Protein AF-A0A3R6DJ58-F1 (afdb_monomer_lite)

Foldseek 3Di:
DDPVVVCVVDPDDDPDPPPDDPDLVPDPPRDDPLRVLQVVQCVVPVDSVSVVVVVVVVVVVVVVVVVVVVVVVD

Structure (mmCIF, N/CA/C/O backbone):
data_AF-A0A3R6DJ58-F1
#
_entry.id   AF-A0A3R6DJ58-F1
#
loop_
_atom_site.group_PDB
_atom_site.id
_atom_site.type_symbol
_atom_site.label_atom_id
_atom_site.label_alt_id
_atom_site.label_comp_id
_atom_site.label_asym_id
_atom_site.label_entity_id
_atom_site.label_seq_id
_atom_site.pdbx_PDB_ins_code
_atom_site.Cartn_x
_atom_site.Cartn_y
_atom_site.Cartn_z
_atom_site.occupancy
_atom_site.B_iso_or_equiv
_atom_site.auth_seq_id
_atom_site.auth_comp_id
_atom_site.auth_asym_id
_atom_site.auth_atom_id
_atom_site.pdbx_PDB_model_num
ATOM 1 N N . MET A 1 1 ? -19.362 -11.800 16.371 1.00 51.06 1 MET A N 1
ATOM 2 C CA . MET A 1 1 ? -19.227 -11.140 17.688 1.00 51.06 1 MET A CA 1
ATOM 3 C C . MET A 1 1 ? -18.955 -9.668 17.427 1.00 51.06 1 MET A C 1
ATOM 5 O O . MET A 1 1 ? -17.986 -9.390 16.731 1.00 51.06 1 MET A O 1
ATOM 9 N N . GLN A 1 2 ? -19.812 -8.751 17.881 1.00 77.56 2 GLN A N 1
ATOM 10 C CA . GLN A 1 2 ? -19.553 -7.313 17.745 1.00 77.56 2 GLN A CA 1
ATOM 11 C C . GLN A 1 2 ? -18.537 -6.883 18.814 1.00 77.56 2 GLN A C 1
ATOM 13 O O . GLN A 1 2 ? -18.559 -7.399 19.934 1.00 77.56 2 GLN A O 1
ATOM 18 N N . LEU A 1 3 ? -17.653 -5.934 18.494 1.00 72.75 3 LEU A N 1
ATOM 19 C CA . LEU A 1 3 ? -16.661 -5.409 19.446 1.00 72.75 3 LEU A CA 1
ATOM 20 C C . LEU A 1 3 ? -17.336 -4.832 20.708 1.00 72.75 3 LEU A C 1
ATOM 22 O O . LEU A 1 3 ? -16.829 -4.979 21.818 1.00 72.75 3 LEU A O 1
ATOM 26 N N . SER A 1 4 ? -18.532 -4.262 20.544 1.00 75.38 4 SER A N 1
ATOM 27 C CA . SER A 1 4 ? -19.386 -3.761 21.625 1.00 75.38 4 SER A CA 1
ATOM 28 C C . SER A 1 4 ? -19.755 -4.830 22.656 1.00 75.38 4 SER A C 1
ATOM 30 O O . SER A 1 4 ? -19.744 -4.559 23.857 1.00 75.38 4 SER A O 1
ATOM 32 N N . ASP A 1 5 ? -20.049 -6.051 22.208 1.00 80.69 5 ASP A N 1
ATOM 33 C CA . ASP A 1 5 ? -20.479 -7.151 23.080 1.00 80.69 5 ASP A CA 1
ATOM 34 C C . ASP A 1 5 ? -19.313 -7.709 23.899 1.00 80.69 5 ASP A C 1
ATOM 36 O O . ASP A 1 5 ? -19.505 -8.244 24.990 1.00 80.69 5 ASP A O 1
ATOM 40 N N . PHE A 1 6 ? -18.092 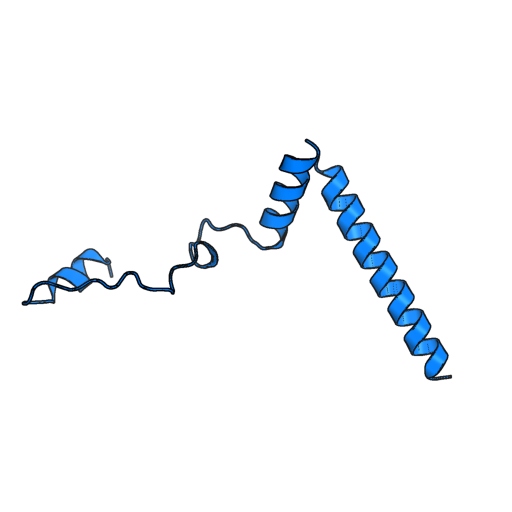-7.576 23.380 1.00 79.12 6 PHE A N 1
ATOM 41 C CA . PHE A 1 6 ? -16.863 -7.942 24.072 1.00 79.12 6 PHE A CA 1
ATOM 42 C C . PHE A 1 6 ? -16.505 -6.916 25.155 1.00 79.12 6 PHE A C 1
ATOM 44 O O . PHE A 1 6 ? -16.266 -7.296 26.300 1.00 79.12 6 PHE A O 1
ATOM 51 N N . ILE A 1 7 ? -16.555 -5.620 24.824 1.00 73.81 7 ILE A N 1
ATOM 52 C CA . ILE A 1 7 ? -16.264 -4.527 25.768 1.00 73.81 7 ILE A CA 1
ATOM 53 C C . ILE A 1 7 ? -17.255 -4.531 26.946 1.00 73.81 7 ILE A C 1
ATOM 55 O O . ILE A 1 7 ? -16.875 -4.287 28.088 1.00 73.81 7 ILE A O 1
ATOM 59 N N . ARG A 1 8 ? -18.521 -4.887 26.702 1.00 79.75 8 ARG A N 1
ATOM 60 C CA . ARG A 1 8 ? -19.567 -4.973 27.737 1.00 79.75 8 ARG A CA 1
ATOM 61 C C . ARG A 1 8 ? -19.331 -6.031 28.821 1.00 79.75 8 ARG A C 1
ATOM 63 O O . ARG A 1 8 ? -19.997 -5.983 29.850 1.00 79.75 8 ARG A O 1
ATOM 70 N N . LYS A 1 9 ? -18.420 -6.987 28.615 1.00 82.44 9 LYS A N 1
ATOM 71 C CA . LYS A 1 9 ? -18.117 -8.035 29.607 1.00 82.44 9 LYS A CA 1
ATOM 72 C C . LYS A 1 9 ? -17.178 -7.556 30.717 1.00 82.44 9 LYS A C 1
ATOM 74 O O . LYS A 1 9 ? -17.079 -8.221 31.748 1.00 82.44 9 LYS A O 1
ATOM 79 N N . PHE A 1 10 ? -16.501 -6.423 30.535 1.00 78.88 10 PHE A N 1
ATOM 80 C CA . PHE A 1 10 ? -15.616 -5.863 31.552 1.00 78.88 10 PHE A CA 1
ATOM 81 C C . PHE A 1 10 ? -16.435 -5.130 32.623 1.00 78.88 10 PHE A C 1
ATOM 83 O O . PHE A 1 10 ? -17.183 -4.205 32.321 1.00 78.88 10 PHE A O 1
ATOM 90 N N . ARG A 1 11 ? -16.300 -5.551 33.889 1.00 72.31 11 ARG A N 1
ATOM 91 C CA . ARG A 1 11 ? -16.954 -4.906 35.047 1.00 72.31 11 ARG A CA 1
ATOM 92 C C . ARG A 1 11 ? -16.201 -3.680 35.582 1.00 72.31 11 ARG A C 1
ATOM 94 O O . ARG A 1 11 ? -16.791 -2.893 36.312 1.00 72.31 11 ARG A O 1
ATOM 101 N N . ASN A 1 12 ? -14.935 -3.508 35.202 1.00 69.44 12 ASN A N 1
ATOM 102 C CA . ASN A 1 12 ? -14.090 -2.371 35.583 1.00 69.44 12 ASN A CA 1
ATOM 103 C C . ASN A 1 12 ? -13.824 -1.490 34.355 1.00 69.44 12 ASN A C 1
ATOM 105 O O . ASN A 1 12 ? -13.895 -1.996 33.235 1.00 69.44 12 ASN A O 1
ATOM 109 N N . HIS A 1 13 ? -13.504 -0.201 34.561 1.00 64.06 13 HIS A N 1
ATOM 110 C CA . HIS A 1 13 ? -13.240 0.748 33.471 1.00 64.06 13 HIS A CA 1
ATOM 111 C C . HIS A 1 13 ? -12.179 0.176 32.512 1.00 64.06 13 HIS A C 1
ATOM 113 O O . HIS A 1 13 ? -11.029 -0.004 32.923 1.00 64.06 13 HIS A O 1
ATOM 119 N N . PRO A 1 14 ? -12.549 -0.178 31.269 1.00 61.59 14 PRO A N 1
ATOM 120 C CA . PRO A 1 14 ? -11.632 -0.855 30.372 1.00 61.59 14 PRO A CA 1
ATOM 121 C C . PRO A 1 14 ? -10.590 0.148 29.874 1.00 61.59 14 PRO A C 1
ATOM 123 O O . PRO A 1 14 ? -10.896 1.046 29.094 1.00 61.59 14 PRO A O 1
ATOM 126 N N . LEU A 1 15 ? -9.342 -0.013 30.316 1.00 60.00 15 LEU A N 1
ATOM 127 C CA . LEU A 1 15 ? -8.198 0.690 29.741 1.00 60.00 15 LEU A CA 1
ATOM 128 C C . LEU A 1 15 ? -7.892 0.075 28.370 1.00 60.00 15 LEU A C 1
ATOM 130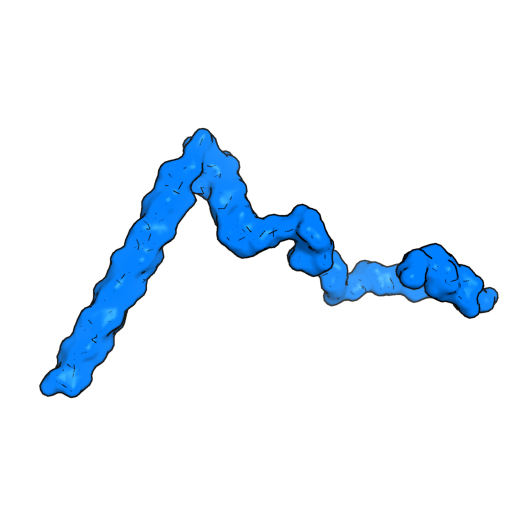 O O . LEU A 1 15 ? -7.233 -0.960 28.262 1.00 60.00 15 LEU A O 1
ATOM 134 N N . LEU A 1 16 ? -8.419 0.699 27.316 1.00 62.38 16 LEU A N 1
ATOM 135 C CA . LEU A 1 16 ? -8.138 0.332 25.932 1.00 62.38 16 LEU A CA 1
ATOM 136 C C . LEU A 1 16 ? -6.822 0.983 25.497 1.00 62.38 16 LEU A C 1
ATOM 138 O O . LEU A 1 16 ? -6.790 2.129 25.051 1.00 62.38 16 LEU A O 1
ATOM 142 N N . PHE A 1 17 ? -5.727 0.236 25.600 1.00 58.19 17 PHE A N 1
ATOM 143 C CA . PHE A 1 17 ? -4.469 0.630 24.979 1.00 58.19 17 PHE A CA 1
ATOM 144 C C . PHE A 1 17 ? -4.558 0.378 23.472 1.00 58.19 17 PHE A C 1
ATOM 146 O O . PHE A 1 17 ? -4.300 -0.726 22.995 1.00 58.19 17 PHE A O 1
ATOM 153 N N . VAL A 1 18 ? -4.903 1.410 22.698 1.00 61.16 18 VAL A N 1
ATOM 154 C CA . VAL A 1 18 ? -4.669 1.419 21.244 1.00 61.16 18 VAL A CA 1
ATOM 155 C C . VAL A 1 18 ? -3.180 1.717 21.015 1.00 61.16 18 VAL A C 1
ATOM 157 O O . VAL A 1 18 ? -2.794 2.788 20.560 1.00 61.16 18 VAL A O 1
ATOM 160 N N . GLY A 1 19 ? -2.321 0.791 21.442 1.00 54.72 19 GLY A N 1
ATOM 161 C CA . GLY A 1 19 ? -0.867 0.884 21.336 1.00 54.72 19 GLY A CA 1
ATOM 162 C C . GLY A 1 19 ? -0.339 0.003 20.205 1.00 54.72 19 GLY A C 1
ATOM 163 O O . GLY A 1 19 ? -0.559 -1.203 20.205 1.00 54.72 19 GLY A O 1
ATOM 164 N N . THR A 1 20 ? 0.339 0.625 19.235 1.00 54.81 20 THR A N 1
ATOM 165 C CA . THR A 1 20 ? 1.349 0.020 18.337 1.00 54.81 20 THR A CA 1
ATOM 166 C C . THR A 1 20 ? 0.990 -1.311 17.650 1.00 54.81 20 THR A C 1
ATOM 168 O O . THR A 1 20 ? 1.796 -2.237 17.645 1.00 54.81 20 THR A O 1
ATOM 171 N N . GLY A 1 21 ? -0.197 -1.437 17.045 1.00 54.00 21 GLY A N 1
ATOM 172 C CA . GLY A 1 21 ? -0.566 -2.697 16.372 1.00 54.00 21 GLY A CA 1
ATOM 173 C C . GLY A 1 21 ? -1.651 -2.613 15.304 1.00 54.00 21 GLY A C 1
ATOM 174 O O . GLY A 1 21 ? -1.624 -3.384 14.346 1.00 54.00 21 GLY A O 1
ATOM 175 N N . MET A 1 22 ? -2.569 -1.648 15.389 1.00 54.50 22 MET A N 1
ATOM 176 C CA . MET A 1 22 ? -3.527 -1.412 14.307 1.00 54.50 22 MET A CA 1
ATOM 177 C C . MET A 1 22 ? -2.891 -0.524 13.239 1.00 54.50 22 MET A C 1
ATOM 179 O O . MET A 1 22 ? -3.096 0.685 13.193 1.00 54.50 22 MET A O 1
ATOM 183 N N . SER A 1 23 ? -2.079 -1.136 12.378 1.00 62.31 23 SER A N 1
ATOM 184 C CA . SER A 1 23 ? -1.740 -0.518 11.101 1.00 62.31 23 SER A CA 1
ATOM 185 C C . SER A 1 23 ? -2.974 -0.561 10.207 1.00 62.31 23 SER A C 1
ATOM 187 O O . SER A 1 23 ? -3.622 -1.605 10.106 1.00 62.31 23 SER A O 1
ATOM 189 N N . LEU A 1 24 ? -3.252 0.543 9.504 1.00 61.09 24 LEU A N 1
ATOM 190 C CA . LEU A 1 24 ? -4.223 0.582 8.404 1.00 61.09 24 LEU A CA 1
ATOM 191 C C . LEU A 1 24 ? -4.060 -0.621 7.465 1.00 61.09 24 LEU A C 1
ATOM 193 O O . LEU A 1 24 ? -5.059 -1.104 6.969 1.00 61.09 24 LEU A O 1
ATOM 197 N N . ARG A 1 25 ? -2.845 -1.170 7.324 1.00 61.78 25 ARG A N 1
ATOM 198 C CA . ARG A 1 25 ? -2.514 -2.416 6.610 1.00 61.78 25 ARG A CA 1
ATOM 199 C C . ARG A 1 25 ? -3.440 -3.612 6.881 1.00 61.78 25 ARG A C 1
ATOM 201 O O . ARG A 1 25 ? -3.573 -4.460 6.010 1.00 61.78 25 ARG A O 1
ATOM 208 N N . TYR A 1 26 ? -4.018 -3.732 8.076 1.00 61.06 26 TYR A N 1
ATOM 209 C CA . TYR A 1 26 ? -4.870 -4.876 8.437 1.00 61.06 26 TYR A CA 1
ATOM 210 C C . TYR A 1 26 ? -6.369 -4.579 8.322 1.00 61.06 26 TYR A C 1
ATOM 212 O O . TYR A 1 26 ? -7.192 -5.459 8.571 1.00 61.06 26 TYR A O 1
ATOM 220 N N . LEU A 1 27 ? -6.746 -3.351 7.947 1.00 69.38 27 LEU A N 1
ATOM 221 C CA . LEU A 1 27 ? -8.129 -3.041 7.603 1.00 69.38 27 LEU A CA 1
ATOM 222 C C . LEU A 1 27 ? -8.446 -3.624 6.222 1.00 69.38 27 LEU A C 1
ATOM 224 O O . LEU A 1 27 ? -7.664 -3.474 5.285 1.00 69.38 27 LEU A O 1
ATOM 228 N N . GLY A 1 28 ? -9.628 -4.227 6.074 1.00 66.69 28 GLY A N 1
ATOM 229 C CA . GLY A 1 28 ? -10.085 -4.796 4.798 1.00 66.69 28 GLY A CA 1
ATOM 230 C C . GLY A 1 28 ? -10.185 -3.782 3.649 1.00 66.69 28 GLY A C 1
ATOM 231 O O . GLY A 1 28 ? -10.161 -4.175 2.493 1.00 66.69 28 GLY A O 1
ATOM 232 N N . ASN A 1 29 ? -10.230 -2.484 3.966 1.00 71.69 29 ASN A N 1
ATOM 233 C CA . ASN A 1 29 ? -10.239 -1.385 2.993 1.00 71.69 29 ASN A CA 1
ATOM 234 C C . ASN A 1 29 ? -8.844 -0.784 2.745 1.00 71.69 29 ASN A C 1
ATOM 236 O O . ASN A 1 29 ? -8.730 0.330 2.234 1.00 71.69 29 ASN A O 1
ATOM 240 N N . SER A 1 30 ? -7.781 -1.455 3.182 1.00 79.56 30 SER A N 1
ATOM 241 C CA . SER A 1 30 ? -6.417 -0.982 2.976 1.00 79.56 30 SER A CA 1
ATOM 242 C C . SER A 1 30 ? -5.910 -1.333 1.585 1.00 79.56 30 SER A C 1
ATOM 244 O O . SER A 1 30 ? -6.298 -2.343 1.003 1.00 79.56 30 SER A O 1
ATOM 246 N N . TYR A 1 31 ? -5.054 -0.472 1.037 1.00 81.25 31 TYR A N 1
ATOM 247 C CA . TYR A 1 31 ? -4.433 -0.739 -0.251 1.00 81.25 31 TYR A CA 1
ATOM 248 C C . TYR A 1 31 ? -3.562 -1.992 -0.162 1.00 81.25 31 TYR A C 1
ATOM 250 O O . TYR A 1 31 ? -2.763 -2.137 0.770 1.00 81.25 31 TYR A O 1
ATOM 258 N N . SER A 1 32 ? -3.659 -2.858 -1.174 1.00 87.50 32 SER A N 1
ATOM 259 C CA . SER A 1 32 ? -2.600 -3.829 -1.424 1.00 87.50 32 SER A CA 1
ATOM 260 C C . SER A 1 32 ? -1.289 -3.082 -1.703 1.00 87.50 32 SER A C 1
ATOM 262 O O . SER A 1 32 ? -1.289 -1.898 -2.046 1.00 87.50 32 SER A O 1
ATOM 264 N N . TRP A 1 33 ? -0.145 -3.752 -1.557 1.00 86.44 33 TRP A N 1
ATOM 265 C CA . TRP A 1 33 ? 1.139 -3.129 -1.893 1.00 86.44 33 TRP A CA 1
ATOM 266 C C . TRP A 1 33 ? 1.198 -2.644 -3.341 1.00 86.44 33 TRP A C 1
ATOM 268 O O . TRP A 1 33 ? 1.797 -1.606 -3.615 1.00 86.44 33 TRP A O 1
ATOM 278 N N . ASP A 1 34 ? 0.544 -3.379 -4.235 1.00 90.12 34 ASP A N 1
ATOM 279 C CA . ASP A 1 34 ? 0.470 -3.045 -5.647 1.00 90.12 34 ASP A CA 1
ATOM 280 C C . ASP A 1 34 ? -0.377 -1.789 -5.885 1.00 90.12 34 ASP A C 1
ATOM 282 O O . ASP A 1 34 ? 0.080 -0.820 -6.495 1.00 90.12 34 ASP A O 1
ATOM 286 N N . ASP A 1 35 ? -1.570 -1.747 -5.289 1.00 90.69 35 ASP A N 1
ATOM 287 C CA . ASP A 1 35 ? -2.473 -0.602 -5.407 1.00 90.69 35 ASP A CA 1
ATOM 288 C C . ASP A 1 35 ? -1.912 0.651 -4.728 1.00 90.69 35 ASP A 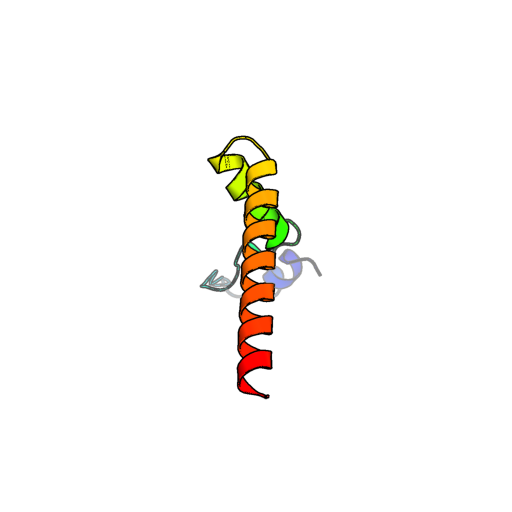C 1
ATOM 290 O O . ASP A 1 35 ? -2.098 1.764 -5.225 1.00 90.69 35 ASP A O 1
ATOM 294 N N . LEU A 1 36 ? -1.199 0.488 -3.608 1.00 91.56 36 LEU A N 1
ATOM 295 C CA . LEU A 1 36 ? -0.542 1.590 -2.909 1.00 91.56 36 LEU A CA 1
ATOM 296 C C . LEU A 1 36 ? 0.544 2.208 -3.789 1.00 91.56 36 LEU A C 1
ATOM 298 O O . LEU A 1 36 ? 0.591 3.429 -3.943 1.00 91.56 36 LEU A O 1
ATOM 302 N N . LEU A 1 37 ? 1.400 1.371 -4.377 1.00 92.44 37 LEU A N 1
ATOM 303 C CA . LEU A 1 37 ? 2.460 1.830 -5.267 1.00 92.44 37 LEU A CA 1
ATOM 304 C C . LEU A 1 37 ? 1.869 2.536 -6.491 1.00 92.44 37 LEU A C 1
ATOM 306 O O . LEU A 1 37 ? 2.300 3.638 -6.832 1.00 92.44 37 LEU A O 1
ATOM 310 N N . LYS A 1 38 ? 0.840 1.946 -7.106 1.00 94.06 38 LYS A N 1
ATOM 311 C CA . LYS A 1 38 ? 0.138 2.539 -8.247 1.00 94.06 38 LYS A CA 1
ATOM 312 C C . LYS A 1 38 ? -0.465 3.898 -7.901 1.00 94.06 38 LYS A C 1
ATOM 314 O O . LYS A 1 38 ? -0.308 4.846 -8.672 1.00 94.06 38 LYS A O 1
ATOM 319 N N . LYS A 1 39 ? -1.094 4.020 -6.729 1.00 93.69 39 LYS A N 1
ATOM 320 C CA . LYS A 1 39 ? -1.655 5.284 -6.244 1.00 93.69 39 LYS A CA 1
ATOM 321 C C . LYS A 1 39 ? -0.582 6.355 -6.055 1.00 93.69 39 LYS A C 1
ATOM 323 O O . LYS A 1 39 ? -0.756 7.461 -6.554 1.00 93.69 39 LYS A O 1
ATOM 328 N N . ILE A 1 40 ? 0.537 6.023 -5.413 1.00 93.81 40 ILE A N 1
ATOM 329 C CA . ILE A 1 40 ? 1.652 6.963 -5.218 1.00 93.81 40 ILE A CA 1
ATOM 330 C C . ILE A 1 40 ? 2.229 7.406 -6.571 1.00 93.81 40 ILE A C 1
ATOM 332 O O . ILE A 1 40 ? 2.459 8.593 -6.790 1.00 93.81 40 ILE A O 1
ATOM 336 N N . CYS A 1 41 ? 2.426 6.480 -7.512 1.00 94.69 41 CYS A N 1
ATOM 337 C CA . CYS A 1 41 ? 2.891 6.808 -8.861 1.00 94.69 41 CYS A CA 1
ATOM 338 C C . CYS A 1 41 ? 1.943 7.774 -9.586 1.00 94.69 41 CYS A C 1
ATOM 340 O O . CYS A 1 41 ? 2.408 8.734 -10.205 1.00 94.69 41 CYS A O 1
ATOM 342 N N . PHE A 1 42 ? 0.632 7.544 -9.476 1.00 95.12 42 PHE A N 1
ATOM 343 C CA . PHE A 1 42 ? -0.378 8.426 -10.048 1.00 95.12 42 PHE A CA 1
ATOM 344 C C . PHE A 1 42 ? -0.374 9.806 -9.379 1.00 95.12 42 PHE A C 1
ATOM 346 O O . PHE A 1 42 ? -0.396 10.812 -10.077 1.00 95.12 42 PHE A O 1
ATOM 353 N N . GLU A 1 43 ? -0.277 9.885 -8.050 1.00 95.56 43 GLU A N 1
ATOM 354 C CA . GLU A 1 43 ? -0.206 11.163 -7.324 1.00 95.56 43 GLU A CA 1
ATOM 355 C C . GLU A 1 43 ? 1.051 11.977 -7.682 1.00 95.56 43 GLU A C 1
ATOM 357 O O . GLU A 1 43 ? 0.997 13.203 -7.732 1.00 95.56 43 GLU A O 1
ATOM 362 N N . LEU A 1 44 ? 2.169 11.313 -7.994 1.00 93.94 44 LEU A N 1
ATOM 363 C CA . LEU A 1 44 ? 3.424 11.979 -8.358 1.00 93.94 44 LEU A CA 1
ATOM 364 C C . LEU A 1 44 ? 3.467 12.503 -9.800 1.00 93.94 44 LEU A C 1
ATOM 366 O O . LEU A 1 44 ? 4.174 13.476 -10.070 1.00 93.94 44 LEU A O 1
ATOM 370 N N . LYS A 1 45 ? 2.799 11.832 -10.747 1.00 92.44 45 LYS A N 1
ATOM 371 C CA . LYS A 1 45 ? 2.923 12.129 -12.190 1.00 92.44 45 LYS A CA 1
ATOM 372 C C . LYS A 1 45 ? 1.608 12.428 -12.901 1.00 92.44 45 LYS A C 1
ATOM 374 O O . LYS A 1 45 ? 1.634 12.834 -14.058 1.00 92.44 45 LYS A O 1
ATOM 379 N N . GLY A 1 46 ? 0.474 12.238 -12.237 1.00 91.69 46 GLY A N 1
ATOM 380 C CA . GLY A 1 46 ? -0.860 12.415 -12.809 1.00 91.69 46 GLY A CA 1
ATOM 381 C C . GLY A 1 46 ? -1.252 11.348 -13.835 1.00 91.69 46 GLY A C 1
ATOM 382 O O . GLY A 1 46 ? -2.276 11.499 -14.495 1.00 91.69 46 GLY A O 1
ATOM 383 N N . ASN A 1 47 ? -0.456 10.283 -14.006 1.00 90.69 47 ASN A N 1
ATOM 384 C CA . ASN A 1 47 ? -0.759 9.191 -14.927 1.00 90.69 47 ASN A CA 1
ATOM 385 C C . ASN A 1 47 ? -0.321 7.822 -14.376 1.00 90.69 47 ASN A C 1
ATOM 387 O O . ASN A 1 47 ? 0.522 7.723 -13.485 1.00 90.69 47 ASN A O 1
ATOM 391 N N . ASN A 1 48 ? -0.908 6.753 -14.923 1.00 90.75 48 ASN A N 1
ATOM 392 C CA . ASN A 1 48 ? -0.565 5.374 -14.558 1.00 90.75 48 ASN A CA 1
ATOM 393 C C . ASN A 1 48 ? 0.642 4.826 -15.340 1.00 90.75 48 ASN A C 1
ATOM 395 O O . ASN A 1 48 ? 1.188 3.787 -14.973 1.00 90.75 48 ASN A O 1
ATOM 399 N N . GLU A 1 49 ? 1.081 5.504 -16.403 1.00 91.25 49 GLU A N 1
ATOM 400 C CA . GLU A 1 49 ? 2.220 5.068 -17.224 1.00 91.25 49 GLU A CA 1
ATOM 401 C C . GLU A 1 49 ? 3.510 5.019 -16.409 1.00 91.25 49 GLU A C 1
ATOM 403 O O . GLU A 1 49 ? 4.317 4.104 -16.571 1.00 91.25 49 GLU A O 1
ATOM 408 N N . TYR A 1 50 ? 3.672 5.955 -15.472 1.00 90.56 50 TYR A N 1
ATOM 409 C CA . TYR A 1 50 ? 4.831 5.985 -14.590 1.00 90.56 50 TYR A CA 1
ATOM 410 C C . TYR A 1 50 ? 4.974 4.707 -13.747 1.00 90.56 50 TYR A C 1
ATOM 412 O O . TYR A 1 50 ? 6.082 4.199 -13.574 1.00 90.56 50 TYR A O 1
ATOM 420 N N . TYR A 1 51 ? 3.859 4.139 -13.280 1.00 94.44 51 TYR A N 1
ATOM 421 C CA . TYR A 1 51 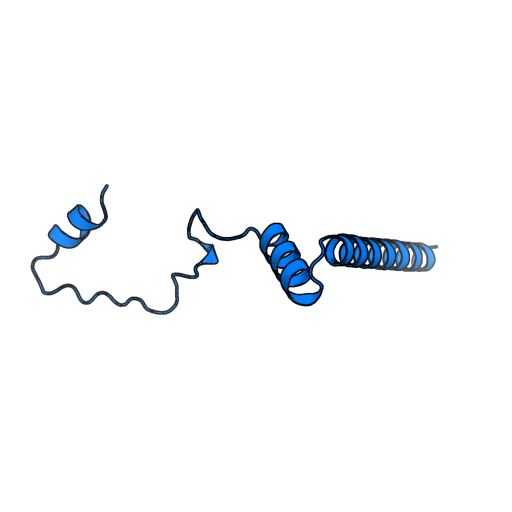? 3.855 2.859 -12.568 1.00 94.44 51 TYR A CA 1
ATOM 422 C C . TYR A 1 51 ? 4.272 1.698 -13.489 1.00 94.44 51 TYR A C 1
ATOM 424 O O . TYR A 1 51 ? 5.126 0.892 -13.119 1.00 94.44 51 TYR A O 1
ATOM 432 N N . HIS A 1 52 ? 3.754 1.647 -14.720 1.00 93.44 52 HIS A N 1
ATOM 433 C CA . HIS A 1 52 ? 4.134 0.612 -15.690 1.00 93.44 52 HIS A CA 1
ATOM 434 C C . HIS A 1 52 ? 5.616 0.691 -16.078 1.00 93.44 52 HIS A C 1
ATOM 436 O O . HIS A 1 52 ? 6.299 -0.333 -16.132 1.00 93.44 52 HIS A O 1
ATOM 442 N N . MET A 1 53 ? 6.140 1.902 -16.276 1.00 92.69 53 MET A N 1
ATOM 443 C CA . MET A 1 53 ? 7.561 2.129 -16.539 1.00 92.69 53 MET A CA 1
ATOM 444 C C . MET A 1 53 ? 8.433 1.689 -15.354 1.00 92.69 53 MET A C 1
ATOM 446 O O . MET A 1 53 ? 9.496 1.095 -15.552 1.00 92.69 53 MET A O 1
ATOM 450 N N . TYR A 1 54 ? 7.998 1.959 -14.121 1.00 90.44 54 TYR A N 1
ATOM 451 C CA . TYR A 1 54 ? 8.695 1.501 -12.921 1.00 90.44 54 TYR A CA 1
ATOM 452 C C . TYR A 1 54 ? 8.771 -0.030 -12.872 1.00 90.44 54 TYR A C 1
ATOM 454 O O . TYR A 1 54 ? 9.863 -0.581 -12.721 1.00 90.44 54 TYR A O 1
ATOM 462 N N . LEU A 1 55 ? 7.645 -0.720 -13.081 1.00 93.44 55 LEU A N 1
ATOM 463 C CA . LEU A 1 55 ? 7.623 -2.183 -13.121 1.00 93.44 55 LEU A CA 1
ATOM 464 C C . LEU A 1 55 ? 8.535 -2.739 -14.218 1.00 93.44 55 LEU A C 1
ATOM 466 O O . LEU A 1 55 ? 9.319 -3.648 -13.949 1.00 93.44 55 LEU A O 1
ATOM 470 N N . MET A 1 56 ? 8.489 -2.165 -15.423 1.00 92.50 56 MET A N 1
ATOM 471 C CA . MET A 1 56 ? 9.349 -2.572 -16.539 1.00 92.50 56 MET A CA 1
ATOM 472 C C . MET A 1 56 ? 10.835 -2.508 -16.156 1.00 92.50 56 MET A C 1
ATOM 474 O O . MET A 1 56 ? 11.575 -3.465 -16.378 1.00 92.50 56 MET A O 1
ATOM 478 N N . ASN A 1 57 ? 11.265 -1.420 -15.510 1.00 93.12 57 ASN A N 1
ATOM 479 C CA . ASN A 1 57 ? 12.645 -1.272 -15.043 1.00 93.12 57 ASN A CA 1
ATOM 480 C C . ASN A 1 57 ? 13.033 -2.326 -13.998 1.00 93.12 57 ASN A C 1
ATOM 482 O O . ASN A 1 57 ? 14.151 -2.842 -14.029 1.00 93.12 57 ASN A O 1
ATOM 486 N N . VAL A 1 58 ? 12.125 -2.662 -13.079 1.00 91.50 58 VAL A N 1
ATOM 487 C CA . VAL A 1 58 ? 12.362 -3.711 -12.077 1.00 91.50 58 VAL A CA 1
ATOM 488 C C . VAL A 1 58 ? 12.522 -5.078 -12.746 1.00 91.50 58 VAL A C 1
ATOM 490 O O . VAL A 1 58 ? 13.444 -5.818 -12.398 1.00 91.50 58 VAL A O 1
ATOM 493 N N . PHE A 1 59 ? 11.682 -5.403 -13.733 1.00 91.75 59 PHE A N 1
ATOM 494 C CA . PHE A 1 59 ? 11.792 -6.655 -14.485 1.00 91.75 59 PHE A CA 1
ATOM 495 C C . PHE A 1 59 ? 13.107 -6.757 -15.259 1.00 91.75 59 PHE A C 1
ATOM 497 O O . PHE A 1 59 ? 13.766 -7.793 -15.178 1.00 91.75 59 PHE A O 1
ATOM 504 N N . ILE A 1 60 ? 13.520 -5.687 -15.944 1.00 90.69 60 ILE A N 1
ATOM 505 C CA . ILE A 1 60 ? 14.785 -5.651 -16.695 1.00 90.69 60 ILE A CA 1
ATOM 506 C C . ILE A 1 60 ? 15.970 -5.895 -15.756 1.00 90.69 60 ILE A C 1
ATOM 508 O O . ILE A 1 60 ? 16.757 -6.808 -15.986 1.00 90.69 60 ILE A O 1
ATOM 512 N N . ARG A 1 61 ? 16.036 -5.174 -14.631 1.00 89.88 61 ARG A N 1
ATOM 513 C CA . ARG A 1 61 ? 17.113 -5.346 -13.640 1.00 89.88 61 ARG A CA 1
ATOM 514 C C . ARG A 1 61 ? 17.179 -6.762 -13.080 1.00 89.88 61 ARG A C 1
ATOM 516 O O . ARG A 1 61 ? 18.264 -7.287 -12.846 1.00 89.88 61 ARG A O 1
ATOM 523 N N . LYS A 1 62 ? 16.020 -7.384 -12.857 1.00 90.00 62 LYS A N 1
ATOM 524 C CA . LYS A 1 62 ? 15.954 -8.765 -12.380 1.00 90.00 62 LYS A CA 1
ATOM 525 C C . LYS A 1 62 ? 16.439 -9.753 -13.442 1.00 90.00 62 LYS A C 1
ATOM 527 O O . LYS A 1 62 ? 17.132 -10.705 -13.099 1.00 90.00 62 LYS A O 1
ATOM 532 N N . ALA A 1 63 ? 16.092 -9.526 -14.707 1.00 87.25 63 ALA A N 1
ATOM 533 C CA . ALA A 1 63 ? 16.546 -10.353 -15.818 1.00 87.25 63 ALA A CA 1
ATOM 534 C C . ALA A 1 63 ? 1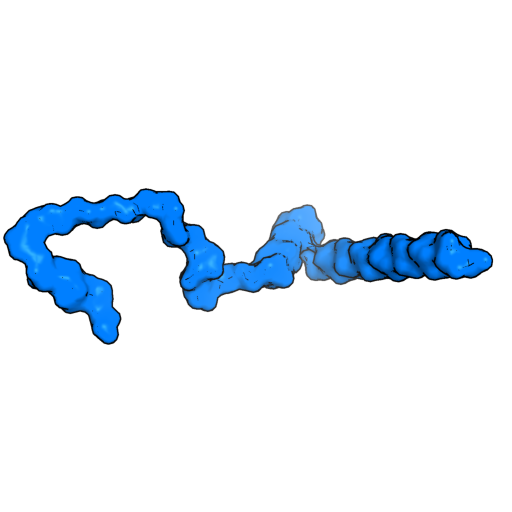8.065 -10.249 -16.025 1.00 87.25 63 ALA A C 1
ATOM 536 O O . ALA A 1 63 ? 18.718 -11.274 -16.206 1.00 87.25 63 ALA A O 1
ATOM 537 N N . ASP A 1 64 ? 18.630 -9.044 -15.940 1.00 86.75 64 ASP A N 1
ATOM 538 C CA . ASP A 1 64 ? 20.074 -8.833 -16.080 1.00 86.75 64 ASP A CA 1
ATOM 539 C C . ASP A 1 64 ? 20.849 -9.490 -14.931 1.00 86.75 64 ASP A C 1
ATOM 541 O O . ASP A 1 64 ? 21.751 -10.285 -15.182 1.00 86.75 64 ASP A O 1
ATOM 545 N N . SER A 1 65 ? 20.392 -9.318 -13.685 1.00 84.44 65 SER A N 1
ATOM 546 C CA . SER A 1 65 ? 20.990 -10.001 -12.528 1.00 84.44 65 SER A CA 1
ATOM 547 C C . SER A 1 65 ? 20.980 -11.530 -12.649 1.00 84.44 65 SER A C 1
ATOM 549 O O . SER A 1 65 ? 21.839 -12.190 -12.068 1.00 84.44 65 SER A O 1
ATOM 551 N N . MET A 1 66 ? 20.010 -12.110 -13.363 1.00 81.56 66 MET A N 1
ATOM 552 C CA . MET A 1 66 ? 19.920 -13.558 -13.557 1.00 81.56 66 MET A CA 1
ATOM 553 C C . MET A 1 66 ? 20.866 -14.061 -14.657 1.00 81.56 66 MET A C 1
ATOM 555 O O . MET A 1 66 ? 21.365 -15.180 -14.562 1.00 81.56 66 MET A O 1
ATOM 559 N N . LYS A 1 67 ? 21.157 -13.235 -15.671 1.00 77.94 67 LYS A N 1
ATOM 560 C CA . LYS A 1 67 ? 22.183 -13.532 -16.685 1.00 77.94 67 LYS A CA 1
ATOM 561 C C . LYS A 1 67 ? 23.583 -13.510 -16.079 1.00 77.94 67 LYS A C 1
ATOM 563 O O . LYS A 1 67 ? 24.366 -14.420 -16.342 1.00 77.94 67 LYS A O 1
ATOM 568 N N . ASP A 1 68 ? 23.862 -12.524 -15.228 1.00 74.88 68 ASP A N 1
ATOM 569 C CA . ASP A 1 68 ? 25.147 -12.417 -14.531 1.00 74.88 68 ASP A CA 1
ATOM 570 C C . ASP A 1 68 ? 25.401 -13.644 -13.646 1.00 74.88 68 ASP A C 1
ATOM 572 O O . ASP A 1 68 ? 26.501 -14.189 -13.636 1.00 74.88 68 ASP A O 1
ATOM 576 N N . LEU A 1 69 ? 24.364 -14.140 -12.960 1.00 69.62 69 LEU A N 1
ATOM 577 C CA . LEU A 1 69 ? 24.472 -15.322 -12.104 1.00 69.62 69 LEU A CA 1
ATOM 578 C C . LEU A 1 69 ? 24.796 -16.595 -12.897 1.00 69.62 69 LEU A C 1
ATOM 580 O O . LEU A 1 69 ? 25.628 -17.385 -12.468 1.00 69.62 69 LEU A O 1
ATOM 584 N N . ASN A 1 70 ? 24.164 -16.778 -14.058 1.00 70.31 70 ASN A N 1
ATOM 585 C CA . ASN A 1 70 ? 24.404 -17.948 -14.906 1.00 70.31 70 ASN A CA 1
ATOM 586 C C . ASN A 1 70 ? 25.786 -17.908 -15.575 1.00 70.31 70 ASN A C 1
ATOM 588 O O . ASN A 1 70 ? 26.381 -18.956 -15.778 1.00 70.31 70 ASN A O 1
ATOM 592 N N . THR A 1 71 ? 26.325 -16.714 -15.841 1.00 62.53 71 THR A N 1
ATOM 593 C CA . THR A 1 71 ? 27.676 -16.534 -16.409 1.00 62.53 71 THR A CA 1
ATOM 594 C C . THR A 1 71 ? 28.788 -16.872 -15.404 1.00 62.53 71 THR A C 1
ATOM 596 O O . THR A 1 71 ? 29.908 -17.155 -15.801 1.00 62.53 71 THR A O 1
ATOM 599 N N . ILE A 1 72 ? 28.501 -16.845 -14.098 1.00 64.44 72 ILE A N 1
ATOM 600 C CA . ILE A 1 72 ? 29.458 -17.207 -13.034 1.00 64.44 72 ILE A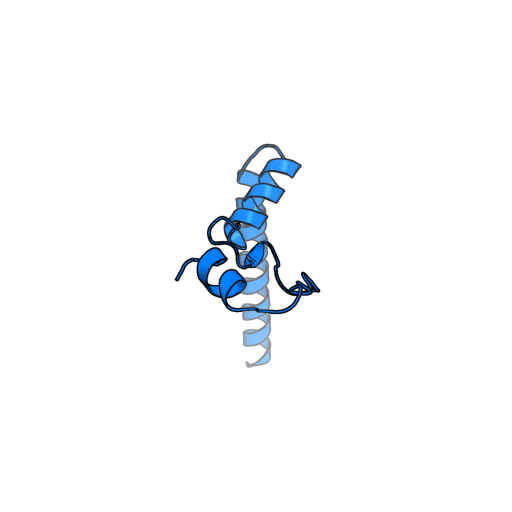 CA 1
ATOM 601 C C . ILE A 1 72 ? 29.508 -18.731 -12.806 1.00 64.44 72 ILE A C 1
ATOM 603 O O . ILE A 1 72 ? 30.442 -19.233 -12.183 1.00 64.44 72 ILE A O 1
ATOM 607 N N . ILE A 1 73 ? 28.482 -19.460 -13.255 1.00 62.97 73 ILE A N 1
ATOM 608 C CA . ILE A 1 73 ? 28.316 -20.900 -13.002 1.00 62.97 73 ILE A CA 1
ATOM 609 C C . ILE A 1 73 ? 28.869 -21.755 -14.167 1.00 62.97 73 ILE A C 1
ATOM 611 O O . ILE A 1 73 ? 29.065 -22.956 -13.983 1.00 62.97 73 ILE A O 1
ATOM 615 N N . GLU A 1 74 ? 29.166 -21.147 -15.321 1.00 53.03 74 GLU A N 1
ATOM 616 C CA . GLU A 1 74 ? 29.908 -21.749 -16.450 1.00 53.03 74 GLU A CA 1
ATOM 617 C C . GLU A 1 74 ? 31.418 -21.481 -16.354 1.00 53.03 74 GLU A C 1
ATOM 619 O O . GLU A 1 74 ? 32.193 -22.412 -16.679 1.00 53.03 74 GLU A O 1
#

Radius of gyration: 22.93 Å; chains: 1; bounding box: 50×34×53 Å

Secondary structure (DSSP, 8-state):
--HHHHHTT-SS-------S---GGGSTTSPPHHHHHHHHHHHHHSSSHHHHHHHHHHHHHHHHHHHHHHHHH-

Sequence (74 aa):
MQLSDFIRKFRNHPLLFVGTGMSLRYLGNSYSWDDLLKKICFELKGNNEYYHMYLMNVFIRKADSMKDLNTIIE

pLDDT: mean 78.65, std 13.73, range [51.06, 95.56]